Protein AF-A0A7Z9Q309-F1 (afdb_monomer)

Mean predicted aligned error: 5.09 Å

Secondary structure (DSSP, 8-state):
------EEE-TT-SS---GGGB--HHHHHHH-TT-SSEEEGGGGTTEEEE-STT-EEESSSEEEEEETTEEEEEEEEEEEEETTEEEEEEEEE-

pLDDT: mean 85.34, std 10.29, range [35.19, 94.44]

Foldseek 3Di:
DPPDKWKFFPPVVPPQGDPVRTDDPVNLCVLPVVNPQKQAAPSQQRMWIDDPDRDIDGANDWDWDDDPNDTKIKHWGMWGHDPVGIDTDIDIDD

Nearest PDB structures (foldseek):
  6gjh-assembly1_A  TM=4.494E-01  e=1.908E+00  Homo sapiens
  7pe3-assembly1_A  TM=5.550E-01  e=3.394E+00  Caenorhabditis elegans
  2y22-assembly1_A  TM=5.296E-01  e=4.527E+00  Homo sapiens
  2wj7-assembly4_D  TM=5.342E-01  e=5.381E+00  Homo sapiens
  4jus-assembly1_B  TM=5.523E-01  e=6.776E+00  Homo sapiens

Radius of gyration: 13.3 Å; Cα contacts (8 Å, |Δi|>4): 158; chains: 1; bounding box: 31×26×37 Å

Structure (mmCIF, N/CA/C/O backbone):
data_AF-A0A7Z9Q309-F1
#
_entry.id   AF-A0A7Z9Q309-F1
#
loop_
_atom_site.group_PDB
_atom_site.id
_atom_site.type_symbol
_atom_site.label_atom_id
_atom_site.label_alt_id
_atom_site.label_comp_id
_atom_site.label_asym_id
_atom_site.label_entity_id
_atom_site.label_seq_id
_atom_site.pdbx_PDB_ins_code
_atom_site.Cartn_x
_atom_site.Cartn_y
_atom_site.Cartn_z
_atom_site.occupancy
_atom_site.B_iso_or_equiv
_atom_site.auth_seq_id
_atom_site.auth_comp_id
_atom_site.auth_asym_id
_atom_site.auth_atom_id
_atom_site.pdbx_PDB_model_num
ATOM 1 N N . MET A 1 1 ? -12.634 2.673 -18.293 1.00 35.19 1 MET A N 1
ATOM 2 C CA . MET A 1 1 ? -11.955 1.490 -17.728 1.00 35.19 1 MET A CA 1
ATOM 3 C C . MET A 1 1 ? -11.768 1.747 -16.240 1.00 35.19 1 MET A C 1
ATOM 5 O O . MET A 1 1 ? -11.129 2.732 -15.901 1.00 35.19 1 MET A O 1
ATOM 9 N N . LYS A 1 2 ? -12.424 0.983 -15.358 1.00 43.81 2 LYS A N 1
ATOM 10 C CA . LYS A 1 2 ? -12.239 1.119 -13.904 1.00 43.81 2 LYS A CA 1
ATOM 11 C C . LYS A 1 2 ? -11.000 0.294 -13.559 1.00 43.81 2 LYS A C 1
ATOM 13 O O . LYS A 1 2 ? -11.080 -0.927 -13.584 1.00 43.81 2 LYS A O 1
ATOM 18 N N . ILE A 1 3 ? -9.861 0.944 -13.338 1.00 51.94 3 ILE A N 1
ATOM 19 C CA . ILE A 1 3 ? -8.679 0.258 -12.808 1.00 51.94 3 ILE A CA 1
ATOM 20 C C . ILE A 1 3 ? -9.010 -0.046 -11.346 1.00 51.94 3 ILE A C 1
ATOM 22 O O . ILE A 1 3 ? -9.127 0.869 -10.534 1.00 51.94 3 ILE A O 1
ATOM 26 N N . GLN A 1 4 ? -9.284 -1.313 -11.041 1.00 66.25 4 GLN A N 1
ATOM 27 C CA . GLN A 1 4 ? -9.435 -1.777 -9.667 1.00 66.25 4 GLN A CA 1
ATOM 28 C C . GLN A 1 4 ? -8.046 -2.166 -9.181 1.00 66.25 4 GLN A C 1
ATOM 30 O O . GLN A 1 4 ? -7.535 -3.205 -9.571 1.00 66.25 4 GLN A O 1
ATOM 35 N N . MET A 1 5 ? -7.429 -1.301 -8.383 1.00 81.31 5 MET A N 1
ATO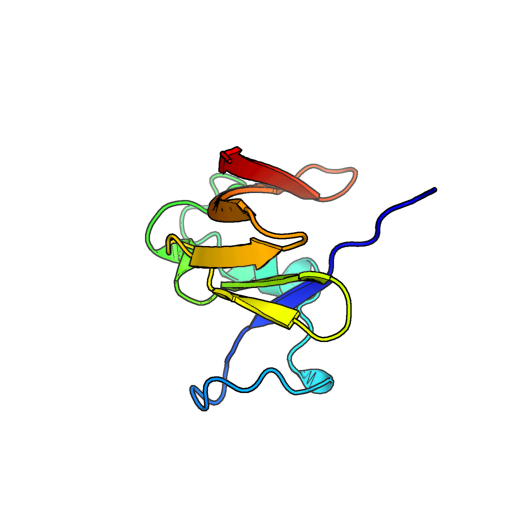M 36 C CA . MET A 1 5 ? -6.197 -1.637 -7.678 1.00 81.31 5 MET A CA 1
ATOM 37 C C . MET A 1 5 ? -6.571 -2.350 -6.384 1.00 81.31 5 MET A C 1
ATOM 39 O O . MET A 1 5 ? -7.410 -1.854 -5.625 1.00 81.31 5 MET A O 1
ATOM 43 N N . ARG A 1 6 ? -5.986 -3.524 -6.155 1.00 88.75 6 ARG A N 1
ATOM 44 C CA . ARG A 1 6 ? -6.171 -4.275 -4.915 1.00 88.75 6 ARG A CA 1
ATOM 45 C C . ARG A 1 6 ? -5.075 -3.938 -3.912 1.00 88.75 6 ARG A C 1
ATOM 47 O O . ARG A 1 6 ? -3.959 -3.575 -4.279 1.00 88.75 6 ARG A O 1
ATOM 54 N N . PHE A 1 7 ? -5.418 -4.103 -2.644 1.00 91.00 7 PHE A N 1
ATOM 55 C CA . PHE A 1 7 ? -4.480 -4.051 -1.535 1.00 91.00 7 PHE A CA 1
ATOM 56 C C . PHE A 1 7 ? -4.373 -5.422 -0.889 1.00 91.00 7 PHE A C 1
ATOM 58 O O . PHE A 1 7 ? -5.301 -6.224 -0.991 1.00 91.00 7 PHE A O 1
ATOM 65 N N . ALA A 1 8 ? -3.264 -5.671 -0.213 1.00 91.81 8 ALA A N 1
ATOM 66 C CA . ALA A 1 8 ? -3.068 -6.861 0.589 1.00 91.81 8 ALA A CA 1
ATOM 67 C C . ALA A 1 8 ? -2.278 -6.550 1.856 1.00 91.81 8 ALA A C 1
ATOM 69 O O . ALA A 1 8 ? -1.543 -5.562 1.899 1.00 91.81 8 ALA A O 1
ATOM 70 N N . LEU A 1 9 ? -2.439 -7.393 2.870 1.00 89.19 9 LEU A N 1
ATOM 71 C CA . LEU A 1 9 ? -1.705 -7.325 4.130 1.00 89.19 9 LEU A CA 1
ATOM 72 C C . LEU A 1 9 ? -0.944 -8.637 4.315 1.00 89.19 9 LEU A C 1
ATOM 74 O O . LEU A 1 9 ? -1.553 -9.700 4.380 1.00 89.19 9 LEU A O 1
ATOM 78 N N . ASP A 1 10 ? 0.384 -8.558 4.391 1.00 78.75 10 ASP A N 1
ATOM 79 C CA . ASP A 1 10 ? 1.276 -9.716 4.572 1.00 78.75 10 ASP A CA 1
ATOM 80 C C . ASP A 1 10 ? 1.261 -10.160 6.045 1.00 78.75 10 ASP A C 1
ATOM 82 O O . ASP A 1 10 ? 2.164 -9.861 6.835 1.00 78.75 10 ASP A O 1
ATOM 86 N N . HIS A 1 11 ? 0.174 -10.821 6.446 1.00 73.81 11 HIS A N 1
ATOM 87 C CA . HIS A 1 11 ? -0.057 -11.236 7.830 1.00 73.81 11 HIS A CA 1
ATOM 88 C C . HIS A 1 11 ? 0.903 -12.349 8.262 1.00 73.81 11 HIS A C 1
ATOM 90 O O . HIS A 1 11 ? 1.263 -12.446 9.440 1.00 73.81 11 HIS A O 1
ATOM 96 N N . ASN A 1 12 ? 1.321 -13.192 7.316 1.00 71.62 12 ASN A N 1
ATOM 97 C CA . ASN A 1 12 ? 2.219 -14.321 7.555 1.00 71.62 12 ASN A CA 1
ATOM 98 C C . ASN A 1 12 ? 3.716 -13.933 7.464 1.00 71.62 12 ASN A C 1
ATOM 100 O O . ASN A 1 12 ? 4.576 -14.740 7.833 1.00 71.62 12 ASN A O 1
ATOM 104 N N . LYS A 1 13 ? 4.026 -12.699 7.031 1.00 69.94 13 LYS A N 1
ATOM 105 C CA . LYS A 1 13 ? 5.377 -12.132 6.853 1.00 69.94 13 LYS A CA 1
ATOM 106 C C . LYS A 1 13 ? 6.263 -12.948 5.911 1.00 69.94 13 LYS A C 1
ATOM 108 O O . LYS A 1 13 ? 7.493 -12.911 6.029 1.00 69.94 13 LYS A O 1
ATOM 113 N N . ASN A 1 14 ? 5.665 -13.714 5.001 1.00 70.88 14 ASN A N 1
ATOM 114 C CA . ASN A 1 14 ? 6.382 -14.596 4.082 1.00 70.88 14 ASN A CA 1
ATOM 115 C C . ASN A 1 14 ? 6.744 -13.898 2.755 1.00 70.88 14 ASN A C 1
ATOM 117 O O . ASN A 1 14 ? 7.381 -14.521 1.899 1.00 70.88 14 ASN A O 1
ATOM 121 N N . GLN A 1 15 ? 6.385 -12.613 2.608 1.00 65.50 15 GLN A N 1
ATOM 122 C CA . GLN A 1 15 ? 6.632 -11.774 1.429 1.00 65.50 15 GLN A CA 1
ATOM 123 C C . GLN A 1 15 ? 5.956 -12.278 0.141 1.00 65.50 15 GLN A C 1
ATOM 125 O O . GLN A 1 15 ? 6.310 -11.845 -0.959 1.00 65.50 15 GLN A O 1
ATOM 130 N N . LYS A 1 16 ? 4.990 -13.193 0.253 1.00 73.12 16 LYS A N 1
ATOM 131 C CA . LYS A 1 16 ? 4.178 -13.719 -0.843 1.00 73.12 16 LYS A CA 1
ATOM 132 C C . LYS A 1 16 ? 2.710 -13.519 -0.503 1.00 73.12 16 LYS A C 1
ATOM 134 O O . LYS A 1 16 ? 2.153 -14.268 0.283 1.00 73.12 16 LYS A O 1
ATOM 139 N N . ILE A 1 17 ? 2.092 -12.555 -1.177 1.00 78.06 17 ILE A N 1
ATOM 140 C CA . ILE A 1 17 ? 0.669 -12.273 -1.012 1.00 78.06 17 ILE A CA 1
ATOM 141 C C . ILE A 1 17 ? -0.159 -13.464 -1.494 1.00 78.06 17 ILE A C 1
ATOM 143 O O . ILE A 1 17 ? -0.231 -13.755 -2.693 1.00 78.06 17 ILE A O 1
ATOM 147 N N . GLU A 1 18 ? -0.795 -14.152 -0.555 1.00 77.62 18 GLU A N 1
ATOM 148 C CA . GLU A 1 18 ? -1.773 -15.191 -0.845 1.00 77.62 18 GLU A CA 1
ATOM 149 C C . GLU A 1 18 ? -3.127 -14.561 -1.212 1.00 77.62 18 GLU A C 1
ATOM 151 O O . GLU A 1 18 ? -3.441 -13.427 -0.852 1.00 77.62 18 GLU A O 1
ATOM 156 N N . LYS A 1 19 ? -3.984 -15.285 -1.948 1.00 69.94 19 LYS A N 1
ATOM 157 C CA . LYS A 1 19 ? -5.295 -14.747 -2.382 1.00 69.94 19 LYS A CA 1
ATOM 158 C C . LYS A 1 19 ? -6.188 -14.318 -1.210 1.00 69.94 19 LYS A C 1
ATOM 160 O O . LYS A 1 19 ? -7.061 -13.473 -1.388 1.00 69.94 19 LYS A O 1
ATOM 165 N N . GLU A 1 20 ? -5.982 -14.922 -0.048 1.00 70.50 20 GLU A N 1
ATOM 166 C CA . GLU A 1 20 ? -6.721 -14.672 1.191 1.00 70.50 20 GLU A CA 1
ATOM 167 C C . GLU A 1 20 ? -6.236 -13.411 1.922 1.00 70.50 20 GLU A C 1
ATOM 169 O O . GLU A 1 20 ? -6.971 -12.863 2.737 1.00 70.50 20 GLU A O 1
ATOM 174 N N . GLU A 1 21 ? -5.047 -12.909 1.580 1.00 80.75 21 GLU A N 1
ATOM 175 C CA . GLU A 1 21 ? -4.438 -11.705 2.157 1.00 80.75 21 GLU A CA 1
ATOM 176 C C . GLU A 1 21 ? -4.888 -10.416 1.458 1.00 80.75 21 GLU A C 1
ATOM 178 O O . GLU A 1 21 ? -4.481 -9.322 1.849 1.00 80.75 21 GLU A O 1
ATOM 183 N N . VAL A 1 22 ? -5.750 -10.518 0.436 1.00 87.62 22 VAL A N 1
ATOM 184 C CA . VAL A 1 22 ? -6.345 -9.354 -0.229 1.00 87.62 22 VAL A CA 1
ATOM 185 C C . VA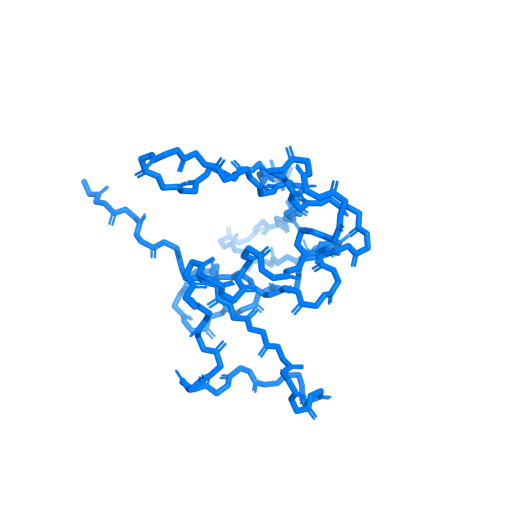L A 1 22 ? -7.222 -8.594 0.767 1.00 87.62 22 VAL A C 1
ATOM 187 O O . VAL A 1 22 ? -8.269 -9.073 1.210 1.00 87.62 22 VAL A O 1
ATOM 190 N N . ALA A 1 23 ? -6.796 -7.376 1.077 1.00 88.06 23 ALA A N 1
ATOM 191 C CA . ALA A 1 23 ? -7.369 -6.537 2.110 1.00 88.06 23 ALA A CA 1
ATOM 192 C C . ALA A 1 23 ? -8.732 -5.980 1.689 1.00 88.06 23 ALA A C 1
ATOM 194 O O . ALA A 1 23 ? -8.918 -5.471 0.577 1.00 88.06 23 ALA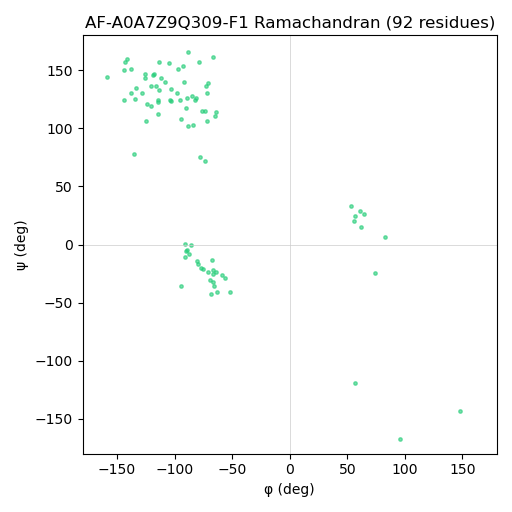 A O 1
ATOM 195 N N . LYS A 1 24 ? -9.690 -6.011 2.614 1.00 89.19 24 LYS A N 1
ATOM 196 C CA . LYS A 1 24 ? -10.949 -5.274 2.497 1.00 89.19 24 LYS A CA 1
ATOM 197 C C . LYS A 1 24 ? -10.774 -3.876 3.080 1.00 89.19 24 LYS A C 1
ATOM 199 O O . LYS A 1 24 ? -9.851 -3.595 3.837 1.00 89.19 24 LYS A O 1
ATOM 204 N N . PHE A 1 25 ? -11.731 -2.997 2.784 1.00 87.88 25 PHE A N 1
ATOM 205 C CA . PHE A 1 25 ? -11.739 -1.628 3.312 1.00 87.88 25 PHE A CA 1
ATOM 206 C C . PHE A 1 25 ? -11.584 -1.574 4.841 1.00 87.88 25 PHE A C 1
ATOM 208 O O . PHE A 1 25 ? -10.859 -0.728 5.345 1.00 87.88 25 PHE A O 1
ATOM 215 N N . GLN A 1 26 ? -12.242 -2.481 5.572 1.00 88.38 26 GLN A N 1
ATOM 216 C CA . GLN A 1 26 ? -12.172 -2.529 7.037 1.00 88.38 26 GLN A CA 1
ATOM 217 C C . GLN A 1 26 ? -10.777 -2.895 7.552 1.00 88.38 26 GLN A C 1
ATOM 219 O O . GLN A 1 26 ? -10.356 -2.332 8.557 1.00 88.38 26 GLN A O 1
ATOM 224 N N . ASP A 1 27 ? -10.058 -3.770 6.848 1.00 90.25 27 ASP A N 1
ATOM 225 C CA . ASP A 1 27 ? -8.700 -4.178 7.217 1.00 90.25 27 ASP A CA 1
ATOM 226 C C . ASP A 1 27 ? -7.733 -3.000 7.048 1.00 90.25 27 ASP A C 1
ATOM 228 O O . ASP A 1 27 ? -6.954 -2.689 7.943 1.00 90.25 27 ASP A O 1
ATOM 232 N N . LEU A 1 28 ? -7.867 -2.256 5.946 1.00 90.19 28 LEU A N 1
ATOM 233 C CA . LEU A 1 28 ? -7.097 -1.030 5.713 1.00 90.19 28 LEU A CA 1
ATOM 234 C C . LEU A 1 28 ? -7.420 0.050 6.751 1.00 90.19 28 LEU A C 1
ATOM 236 O O . LEU A 1 28 ? -6.523 0.708 7.266 1.00 90.19 28 LEU A O 1
ATOM 240 N N . LYS A 1 29 ? -8.700 0.201 7.105 1.00 89.56 29 LYS A N 1
ATOM 241 C CA . LYS A 1 29 ? -9.148 1.123 8.155 1.00 89.56 29 LYS A CA 1
ATOM 242 C C . LYS A 1 29 ? -8.623 0.750 9.543 1.00 89.56 29 LY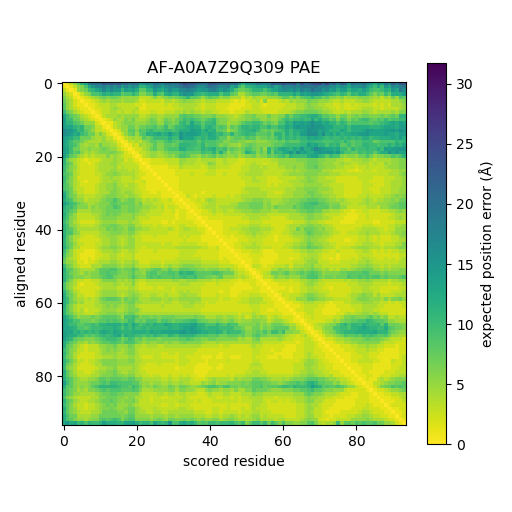S A C 1
ATOM 244 O O . LYS A 1 29 ? -8.570 1.622 10.402 1.00 89.56 29 LYS A O 1
ATOM 249 N N . ALA A 1 30 ? -8.274 -0.513 9.784 1.00 90.50 30 ALA A N 1
ATOM 250 C CA . ALA A 1 30 ? -7.694 -0.948 11.051 1.00 90.50 30 ALA A CA 1
ATOM 251 C C . ALA A 1 30 ? -6.220 -0.531 11.202 1.00 90.50 30 ALA A C 1
ATOM 253 O O . ALA A 1 30 ? -5.742 -0.445 12.331 1.00 90.50 30 ALA A O 1
ATOM 254 N N . LEU A 1 31 ? -5.528 -0.239 10.092 1.00 89.69 31 LEU A N 1
ATOM 255 C CA . LEU A 1 31 ? -4.160 0.292 10.097 1.00 89.69 31 LEU A CA 1
ATOM 256 C C . LEU A 1 31 ? -4.089 1.790 10.449 1.00 89.69 31 LEU A C 1
ATOM 258 O O . LEU A 1 31 ? -3.035 2.250 10.869 1.00 89.69 31 LEU A O 1
ATOM 262 N N . ASP A 1 32 ? -5.198 2.528 10.299 1.00 90.88 32 ASP A N 1
ATOM 263 C CA . ASP A 1 32 ? -5.361 3.961 10.622 1.00 90.88 32 ASP A CA 1
ATOM 264 C C . ASP A 1 32 ? -5.423 4.154 12.147 1.00 90.88 32 ASP A C 1
ATOM 266 O O . ASP A 1 32 ? -6.491 4.367 12.739 1.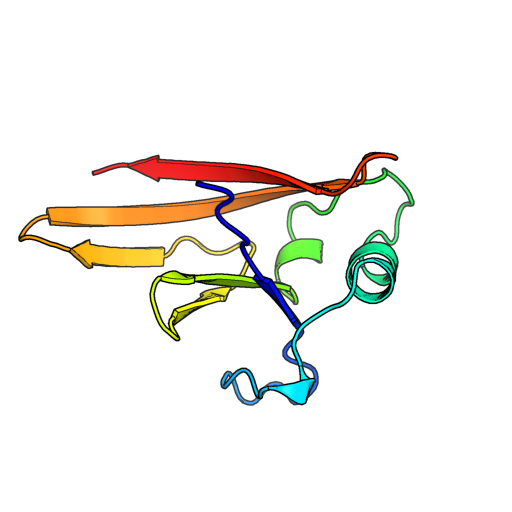00 90.88 32 ASP A O 1
ATOM 270 N N . ALA A 1 33 ? -4.276 3.982 12.807 1.00 86.12 33 ALA A N 1
ATOM 271 C CA . ALA A 1 33 ? -4.185 3.889 14.261 1.00 86.12 33 ALA A CA 1
ATOM 272 C C . ALA A 1 33 ? -4.546 5.216 14.948 1.00 86.12 33 ALA A C 1
ATOM 274 O O . ALA A 1 33 ? -5.118 5.220 16.044 1.00 86.12 33 ALA A O 1
ATOM 275 N N . ASP A 1 34 ? -4.238 6.338 14.297 1.00 89.75 34 ASP A N 1
ATOM 276 C CA . ASP A 1 34 ? -4.513 7.687 14.789 1.00 89.75 34 ASP A CA 1
ATOM 277 C C . ASP A 1 34 ? -5.893 8.232 14.373 1.00 89.75 34 ASP A C 1
ATOM 279 O O . ASP A 1 34 ? -6.315 9.285 14.861 1.00 89.75 34 ASP A O 1
ATOM 283 N N . ARG A 1 35 ? -6.640 7.477 13.554 1.00 88.38 35 ARG A N 1
ATOM 284 C CA . ARG A 1 35 ? -7.963 7.837 13.019 1.00 88.38 35 ARG A CA 1
ATOM 285 C C . ARG A 1 35 ? -7.937 9.107 12.165 1.00 88.38 35 ARG A C 1
ATOM 287 O O . ARG A 1 35 ? -8.950 9.814 12.086 1.00 88.38 35 ARG A O 1
ATOM 294 N N . SER A 1 36 ? -6.812 9.395 11.517 1.00 92.88 36 SER A N 1
ATOM 295 C CA . SER A 1 36 ? -6.646 10.511 10.584 1.00 92.88 36 SER A CA 1
ATOM 296 C C . SER A 1 36 ? -7.466 10.349 9.300 1.00 92.88 36 SER A C 1
ATOM 298 O O . SER A 1 36 ? -7.676 11.327 8.581 1.00 92.88 36 SER A O 1
ATOM 300 N N . ASN A 1 37 ? -8.005 9.151 9.040 1.00 93.06 37 ASN A N 1
ATOM 301 C CA . ASN A 1 37 ? -8.557 8.748 7.745 1.00 93.06 37 ASN A CA 1
ATOM 302 C C . ASN A 1 37 ? -7.494 8.691 6.643 1.00 93.06 37 ASN A C 1
ATOM 304 O O . ASN A 1 37 ? -7.834 8.796 5.462 1.00 93.06 37 ASN A O 1
ATOM 308 N N . SER A 1 38 ? -6.236 8.470 7.009 1.00 94.19 38 SER A N 1
ATOM 309 C CA . SER A 1 38 ? -5.160 8.239 6.056 1.00 94.19 38 SER A CA 1
ATOM 310 C C . SER A 1 38 ? -4.155 7.225 6.583 1.00 94.19 38 SER A C 1
ATOM 312 O O . SER A 1 38 ? -3.968 7.135 7.785 1.00 94.19 38 SER A O 1
ATOM 314 N N . LEU A 1 39 ? -3.513 6.481 5.682 1.00 94.00 39 LEU A N 1
ATOM 315 C CA . LEU A 1 39 ? -2.308 5.711 5.982 1.00 94.00 39 LEU A CA 1
ATOM 316 C C . LEU A 1 39 ? -1.099 6.436 5.402 1.00 94.00 39 LEU A C 1
ATOM 318 O O . LEU A 1 39 ? -1.056 6.691 4.190 1.00 94.00 39 LEU A O 1
ATOM 322 N N . GLU A 1 40 ? -0.112 6.724 6.247 1.00 93.19 40 GLU A N 1
ATOM 323 C CA . GLU A 1 40 ? 1.151 7.352 5.852 1.00 93.19 40 GLU A CA 1
ATOM 324 C C . GLU A 1 40 ? 2.357 6.768 6.600 1.00 93.19 40 GLU A C 1
ATOM 326 O O . GLU A 1 40 ? 2.259 6.171 7.673 1.00 93.19 40 GLU A O 1
ATOM 331 N N . GLY A 1 41 ? 3.552 6.959 6.032 1.00 90.44 41 GLY A N 1
ATOM 332 C CA . GLY A 1 41 ? 4.799 6.576 6.690 1.00 90.44 41 GLY A CA 1
ATOM 333 C C . GLY A 1 41 ? 4.825 5.092 7.067 1.00 90.44 41 GLY A C 1
ATOM 334 O O . GLY A 1 41 ? 4.754 4.238 6.190 1.00 90.44 41 GLY A O 1
ATOM 335 N N . ARG A 1 42 ? 4.945 4.799 8.369 1.00 88.62 42 ARG A N 1
ATOM 336 C CA . ARG A 1 42 ? 5.076 3.425 8.890 1.00 88.62 42 ARG A CA 1
ATOM 337 C C . ARG A 1 42 ? 3.798 2.598 8.778 1.00 88.62 42 ARG A C 1
ATOM 339 O O . ARG A 1 42 ? 3.886 1.380 8.740 1.00 88.62 42 ARG A O 1
ATOM 346 N N . GLU A 1 43 ? 2.627 3.226 8.701 1.00 89.62 43 GLU A N 1
ATOM 347 C CA . GLU A 1 43 ? 1.358 2.500 8.524 1.00 89.62 43 GLU A CA 1
ATOM 348 C C . GLU A 1 43 ? 1.288 1.819 7.150 1.00 89.62 43 GLU A C 1
ATOM 350 O O . GLU A 1 43 ? 0.580 0.834 6.964 1.00 89.62 43 GLU A O 1
ATOM 355 N N . LEU A 1 44 ? 2.072 2.314 6.187 1.00 91.75 44 LEU A N 1
ATOM 356 C CA . LEU A 1 44 ? 2.195 1.717 4.863 1.00 91.75 44 LEU A CA 1
ATOM 357 C C . LEU A 1 44 ? 3.158 0.524 4.828 1.00 91.75 44 LEU A C 1
ATOM 359 O O . LEU A 1 44 ? 3.140 -0.205 3.841 1.00 91.75 44 LEU A O 1
ATOM 363 N N . ASP A 1 45 ? 3.986 0.309 5.857 1.00 87.56 45 ASP A N 1
ATOM 364 C CA . ASP A 1 45 ? 5.005 -0.754 5.850 1.00 87.56 45 ASP A CA 1
ATOM 365 C C . ASP A 1 45 ? 4.381 -2.162 5.853 1.00 87.56 45 ASP A C 1
ATOM 367 O O . ASP A 1 45 ? 5.002 -3.112 5.374 1.00 87.56 45 ASP A O 1
ATOM 371 N N . GLU A 1 46 ? 3.157 -2.295 6.374 1.00 84.00 46 GLU A N 1
ATOM 372 C CA . GLU A 1 46 ? 2.390 -3.550 6.397 1.00 84.00 46 GLU A CA 1
ATOM 373 C C . GLU A 1 46 ? 1.493 -3.728 5.161 1.00 84.00 46 GLU A C 1
ATOM 375 O O . GLU A 1 46 ? 0.947 -4.808 4.925 1.00 84.00 46 GLU A O 1
ATOM 380 N N . LEU A 1 47 ? 1.349 -2.675 4.355 1.00 90.44 47 LEU A N 1
ATOM 381 C CA . LEU A 1 47 ? 0.457 -2.638 3.208 1.00 90.44 47 LEU A CA 1
ATOM 382 C C . LEU A 1 47 ? 1.183 -3.076 1.940 1.00 90.44 47 LEU A C 1
ATOM 384 O O . LEU A 1 47 ? 2.302 -2.653 1.676 1.00 90.44 47 LEU A O 1
ATOM 388 N N . TYR A 1 48 ? 0.520 -3.849 1.092 1.00 92.06 48 TYR A N 1
ATOM 389 C CA . TYR A 1 48 ? 0.941 -4.107 -0.281 1.00 92.06 48 TYR A CA 1
ATOM 390 C C . TYR A 1 48 ? -0.129 -3.609 -1.246 1.00 92.06 48 TYR A C 1
ATOM 392 O O . TYR A 1 48 ? -1.322 -3.676 -0.950 1.00 92.06 48 TYR A O 1
ATOM 400 N N . PHE A 1 49 ? 0.289 -3.119 -2.409 1.00 91.19 49 PHE A N 1
ATOM 401 C CA . PHE A 1 49 ? -0.603 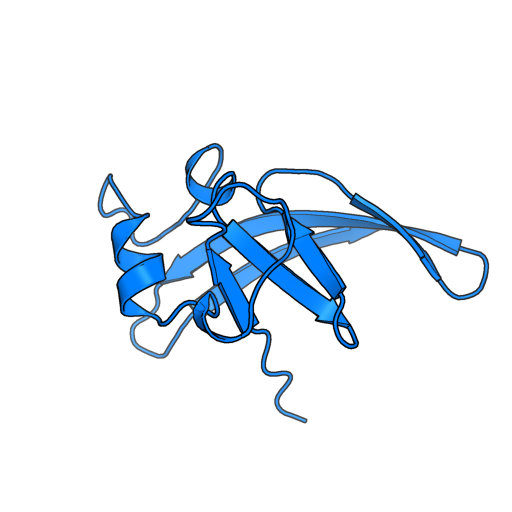-2.667 -3.474 1.00 91.19 49 PHE A CA 1
ATOM 402 C C . PHE A 1 49 ? -0.274 -3.364 -4.793 1.00 91.19 49 PHE A C 1
ATOM 404 O O . PHE A 1 49 ? 0.886 -3.652 -5.102 1.00 91.19 49 PHE A O 1
ATOM 411 N N . GLU A 1 50 ? -1.319 -3.659 -5.556 1.00 89.56 50 GLU A N 1
ATOM 412 C CA . GLU A 1 50 ? -1.218 -4.296 -6.863 1.00 89.56 50 GLU A CA 1
ATOM 413 C C . GLU A 1 50 ? -0.653 -3.322 -7.908 1.00 89.56 50 GLU A C 1
ATOM 415 O O . GLU A 1 50 ? -1.129 -2.195 -8.061 1.00 89.56 50 GLU A O 1
ATOM 420 N N . TYR A 1 51 ? 0.352 -3.771 -8.659 1.00 86.00 51 TYR A N 1
ATOM 421 C CA . TYR A 1 51 ? 1.015 -2.998 -9.705 1.00 86.00 51 TYR A CA 1
ATOM 422 C C . TYR A 1 51 ? 1.222 -3.852 -10.964 1.00 86.00 51 TYR A C 1
ATOM 424 O O . TYR A 1 51 ? 2.318 -4.332 -11.241 1.00 86.00 51 TYR A O 1
ATOM 432 N N . GLY A 1 52 ? 0.153 -4.040 -11.737 1.00 81.06 52 GLY A N 1
ATOM 433 C CA . GLY A 1 52 ? 0.147 -4.908 -12.918 1.00 81.06 52 GLY A CA 1
ATOM 434 C C . GLY A 1 52 ? -0.370 -6.313 -12.609 1.00 81.06 52 GLY A C 1
ATOM 435 O O . GLY A 1 52 ? -0.968 -6.545 -11.562 1.00 81.06 52 GLY A O 1
ATOM 436 N N . GLU A 1 53 ? -0.174 -7.242 -13.542 1.00 80.31 53 GLU A N 1
ATOM 437 C CA . GLU A 1 53 ? -0.664 -8.617 -13.411 1.00 80.31 53 GLU A CA 1
ATOM 438 C C . GLU A 1 53 ? 0.178 -9.395 -12.387 1.00 80.31 53 GLU A C 1
ATOM 440 O O . GLU A 1 53 ? 1.378 -9.580 -12.576 1.00 80.31 53 GLU A O 1
ATOM 445 N N . ASP A 1 54 ? -0.451 -9.797 -11.276 1.00 75.88 54 ASP A N 1
ATOM 446 C CA . ASP A 1 54 ? 0.132 -10.591 -10.179 1.00 75.88 54 ASP A CA 1
ATOM 447 C C . ASP A 1 54 ? 1.405 -10.012 -9.531 1.00 75.88 54 ASP A C 1
ATOM 449 O O . ASP A 1 54 ? 2.160 -10.706 -8.844 1.00 75.88 54 ASP A O 1
ATOM 453 N N . VAL A 1 55 ? 1.632 -8.710 -9.694 1.00 85.00 55 VAL A N 1
ATOM 454 C CA . VAL A 1 55 ? 2.746 -7.999 -9.070 1.00 85.00 55 VAL A CA 1
ATOM 455 C C . VAL A 1 55 ? 2.239 -7.199 -7.879 1.00 85.00 55 VAL A C 1
ATOM 457 O O . VAL A 1 55 ? 1.386 -6.324 -8.009 1.00 85.00 55 VAL A O 1
ATOM 460 N N . TRP A 1 56 ? 2.834 -7.465 -6.721 1.00 88.69 56 TRP A N 1
ATOM 461 C 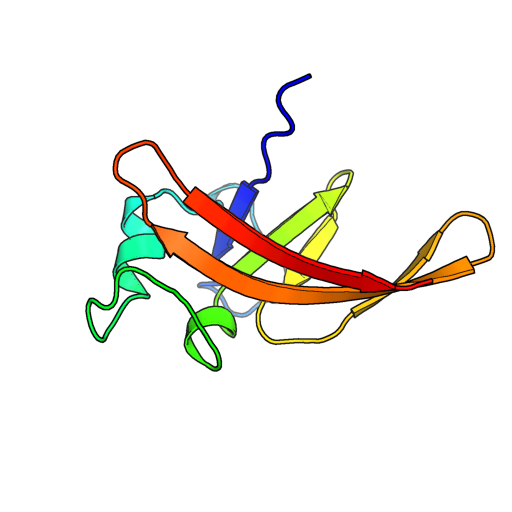CA . TRP A 1 56 ? 2.567 -6.756 -5.475 1.00 88.69 56 TRP A CA 1
ATOM 462 C C . TRP A 1 56 ? 3.797 -5.968 -5.047 1.00 88.69 56 TRP A C 1
ATOM 464 O O . TRP A 1 56 ? 4.916 -6.488 -5.045 1.00 88.69 56 TRP A O 1
ATOM 474 N N . LEU A 1 57 ? 3.590 -4.707 -4.686 1.00 90.62 57 LEU A N 1
ATOM 475 C CA . LEU A 1 57 ? 4.626 -3.817 -4.179 1.00 90.62 57 LEU A CA 1
ATOM 476 C C . LEU A 1 57 ? 4.295 -3.442 -2.739 1.00 90.62 57 LEU A C 1
ATOM 478 O O . LEU A 1 57 ? 3.148 -3.137 -2.428 1.00 90.62 57 LEU A O 1
ATOM 482 N N . SER A 1 58 ? 5.294 -3.451 -1.859 1.00 90.88 58 SER A N 1
ATOM 483 C CA . SER A 1 58 ? 5.109 -2.979 -0.484 1.00 90.88 58 SER A CA 1
ATOM 484 C C . SER A 1 58 ? 4.933 -1.462 -0.438 1.00 90.88 58 SER A C 1
ATOM 486 O O . SER A 1 58 ? 5.623 -0.714 -1.136 1.00 90.88 58 SER A O 1
ATOM 488 N N . GLY A 1 59 ? 4.015 -1.006 0.402 1.00 90.62 59 GLY A N 1
ATOM 489 C CA . GLY A 1 59 ? 3.818 0.386 0.762 1.00 90.62 59 GLY A CA 1
ATOM 490 C C . GLY A 1 59 ? 5.005 0.926 1.557 1.00 90.62 59 GLY A C 1
ATOM 491 O O . GLY A 1 59 ? 5.867 0.181 2.026 1.00 90.62 59 GLY A O 1
ATOM 492 N N . GLY A 1 60 ? 5.121 2.254 1.611 1.00 86.56 60 GLY A N 1
ATOM 493 C CA . GLY A 1 60 ? 6.192 2.947 2.338 1.00 86.56 60 GLY A CA 1
ATOM 494 C C . GLY A 1 60 ? 7.570 2.890 1.663 1.00 86.56 60 GLY A C 1
ATOM 495 O O . GLY A 1 60 ? 8.380 3.807 1.844 1.00 86.56 60 GLY A O 1
ATOM 496 N N . LYS A 1 61 ? 7.824 1.880 0.818 1.00 91.25 61 LYS A N 1
ATOM 497 C CA . LYS A 1 61 ? 9.090 1.655 0.106 1.00 91.25 61 LYS A CA 1
ATOM 498 C C . LYS A 1 61 ? 9.078 2.193 -1.323 1.00 91.25 61 LYS A C 1
ATOM 500 O O . LYS A 1 61 ? 8.051 2.242 -1.995 1.00 91.25 61 LYS A O 1
ATOM 505 N N . THR A 1 62 ? 10.267 2.564 -1.788 1.00 93.62 62 THR A N 1
ATOM 506 C CA . THR A 1 62 ? 10.522 2.897 -3.191 1.00 93.62 62 THR A CA 1
ATOM 507 C C . THR A 1 62 ? 10.912 1.634 -3.949 1.00 93.62 62 THR A C 1
ATOM 509 O O . THR A 1 62 ? 11.869 0.958 -3.572 1.00 93.62 62 THR A O 1
ATOM 512 N N . HIS A 1 63 ? 10.207 1.353 -5.039 1.00 92.88 63 HIS A N 1
ATOM 513 C CA . HIS A 1 63 ? 10.470 0.233 -5.938 1.00 92.88 63 HIS A CA 1
ATOM 514 C C . HIS A 1 63 ? 11.045 0.738 -7.254 1.00 92.88 63 HIS A C 1
ATOM 516 O O . HIS A 1 63 ? 10.589 1.754 -7.774 1.00 92.88 63 HIS A O 1
ATOM 522 N N . TYR A 1 64 ? 12.021 0.013 -7.794 1.00 92.12 64 TYR A N 1
ATOM 523 C CA . TYR A 1 64 ? 12.574 0.251 -9.125 1.00 92.12 64 TYR A CA 1
ATOM 524 C C . TYR A 1 64 ? 12.236 -0.947 -10.002 1.00 92.12 64 TYR A C 1
ATOM 526 O O . TYR A 1 64 ? 12.534 -2.083 -9.625 1.00 92.12 64 TYR A O 1
ATOM 534 N N . ARG A 1 65 ? 11.586 -0.711 -11.140 1.00 87.31 65 ARG A N 1
ATOM 535 C CA . ARG A 1 65 ? 11.172 -1.764 -12.075 1.00 87.31 65 ARG A CA 1
ATOM 536 C C . ARG A 1 65 ? 11.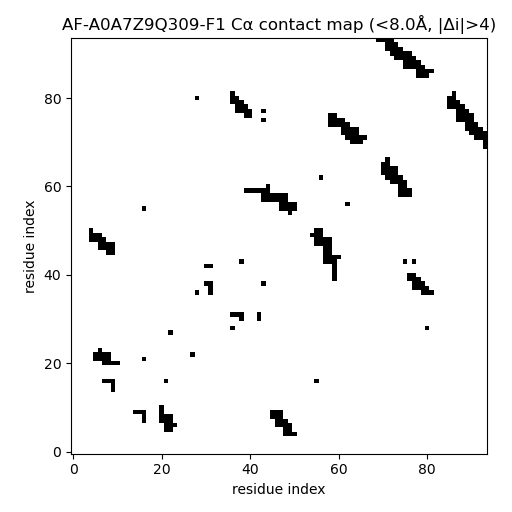526 -1.372 -13.496 1.00 87.31 65 ARG A C 1
ATOM 538 O O . ARG A 1 65 ? 11.243 -0.257 -13.910 1.00 87.31 65 ARG A O 1
ATOM 545 N N . GLU A 1 66 ? 12.095 -2.303 -14.247 1.00 86.88 66 GLU A N 1
ATOM 546 C CA . GLU A 1 66 ? 12.277 -2.122 -15.683 1.00 86.88 66 GLU A CA 1
ATOM 547 C C . GLU A 1 66 ? 10.975 -2.461 -16.417 1.00 86.88 66 GLU A C 1
ATOM 549 O O . GLU A 1 66 ? 10.417 -3.543 -16.234 1.00 86.88 66 GLU A O 1
ATOM 554 N N . SER A 1 67 ? 10.491 -1.532 -17.240 1.00 78.88 67 SER A N 1
ATOM 555 C CA . SER A 1 67 ? 9.386 -1.742 -18.180 1.00 78.88 67 SER A CA 1
ATOM 556 C C . SER A 1 67 ? 9.741 -1.061 -19.492 1.00 78.88 67 SER A C 1
ATOM 558 O O . SER A 1 67 ? 10.154 0.097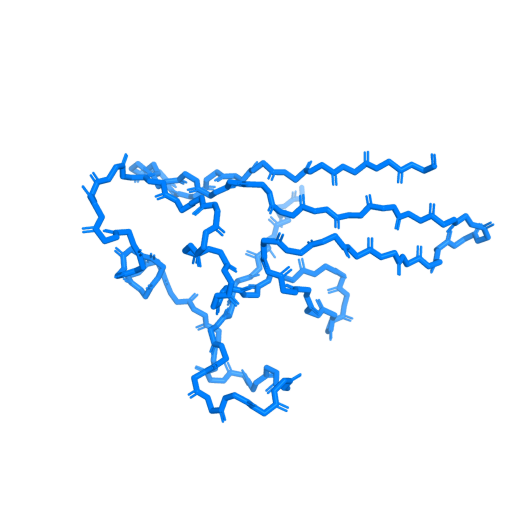 -19.497 1.00 78.88 67 SER A O 1
ATOM 560 N N . ASP A 1 68 ? 9.603 -1.783 -20.603 1.00 80.50 68 ASP A N 1
ATOM 561 C CA . ASP A 1 68 ? 9.816 -1.261 -21.961 1.00 80.50 68 ASP A CA 1
ATOM 562 C C . ASP A 1 68 ? 11.178 -0.567 -22.182 1.00 80.50 68 ASP A C 1
ATOM 564 O O . ASP A 1 68 ? 11.292 0.379 -22.957 1.00 80.50 68 ASP A O 1
ATOM 568 N N . GLY A 1 69 ? 12.229 -1.038 -21.499 1.00 83.88 69 GLY A N 1
ATOM 569 C CA . GLY A 1 69 ? 13.589 -0.492 -21.609 1.00 83.88 69 GLY A CA 1
ATOM 570 C C . GLY A 1 69 ? 13.866 0.748 -20.750 1.00 83.88 69 GLY A C 1
ATOM 571 O O . GLY A 1 69 ? 14.954 1.313 -20.851 1.00 83.88 69 GLY A O 1
ATOM 572 N N . PHE A 1 70 ? 12.927 1.151 -19.890 1.00 85.69 70 PHE A N 1
ATOM 573 C CA . PHE A 1 70 ? 13.094 2.251 -18.939 1.00 85.69 70 PHE A CA 1
ATOM 574 C C . PHE A 1 70 ? 12.972 1.761 -17.495 1.00 85.69 70 PHE A C 1
ATOM 576 O O . PHE A 1 70 ? 12.194 0.852 -17.201 1.00 85.69 70 PHE A O 1
ATOM 583 N N . SER A 1 71 ? 13.721 2.386 -16.583 1.00 88.31 71 SER A N 1
ATOM 584 C CA . SER A 1 71 ? 13.609 2.124 -15.146 1.00 88.31 71 SER A CA 1
ATOM 585 C C . SER A 1 71 ? 12.575 3.060 -14.537 1.00 88.31 71 SER A C 1
ATOM 587 O O . SER A 1 71 ? 12.738 4.272 -14.555 1.00 88.31 71 SER A O 1
ATOM 589 N N . GLN A 1 72 ? 11.502 2.498 -13.999 1.00 90.56 72 GLN A N 1
ATOM 590 C CA . GLN A 1 72 ? 10.451 3.241 -13.326 1.00 90.56 72 GLN A CA 1
ATOM 591 C C . GLN A 1 72 ? 10.664 3.190 -11.818 1.00 90.56 72 GLN A C 1
ATOM 593 O O . GLN A 1 72 ? 10.825 2.113 -11.238 1.00 90.56 72 GLN A O 1
ATOM 598 N N . ARG A 1 73 ? 10.621 4.355 -11.173 1.00 93.38 73 ARG A N 1
ATOM 599 C CA . ARG A 1 73 ? 10.587 4.494 -9.716 1.00 93.38 73 ARG A CA 1
ATOM 600 C C . ARG A 1 73 ? 9.139 4.639 -9.265 1.00 93.38 73 ARG A C 1
ATOM 602 O O . ARG A 1 73 ? 8.460 5.554 -9.717 1.00 93.38 73 ARG A O 1
ATOM 609 N N . ILE A 1 74 ? 8.688 3.774 -8.360 1.00 93.12 74 ILE A N 1
ATOM 610 C CA . ILE A 1 74 ? 7.302 3.720 -7.878 1.00 93.12 74 ILE A CA 1
ATOM 611 C C . ILE A 1 74 ? 7.293 3.750 -6.350 1.00 93.12 74 ILE A C 1
ATOM 613 O O . ILE A 1 74 ? 7.985 2.955 -5.709 1.00 93.12 74 ILE A O 1
ATOM 617 N N . ARG A 1 75 ? 6.488 4.630 -5.750 1.00 94.44 75 ARG A N 1
ATOM 618 C CA . ARG A 1 75 ? 6.294 4.692 -4.295 1.00 94.44 75 ARG A CA 1
ATOM 619 C C . ARG A 1 75 ? 4.853 5.043 -3.944 1.00 94.44 75 ARG A C 1
ATOM 621 O O . ARG A 1 75 ? 4.361 6.094 -4.341 1.00 94.44 75 ARG A O 1
ATOM 628 N N . LEU A 1 76 ? 4.202 4.204 -3.141 1.00 94.12 76 LEU A N 1
ATOM 629 C CA . LEU A 1 76 ? 2.944 4.571 -2.491 1.00 94.12 76 LEU A CA 1
ATOM 630 C C . LEU A 1 76 ? 3.256 5.505 -1.315 1.00 94.12 76 LEU A C 1
ATOM 632 O O . LEU A 1 76 ? 3.928 5.098 -0.367 1.00 94.12 76 LEU A O 1
ATOM 636 N N . GLU A 1 77 ? 2.806 6.755 -1.401 1.00 94.38 77 GLU A N 1
ATOM 637 C CA . GLU A 1 77 ? 3.071 7.781 -0.385 1.00 94.38 77 GLU A CA 1
ATOM 638 C C . GLU A 1 77 ? 1.961 7.890 0.654 1.00 94.38 77 GLU A C 1
ATOM 640 O O . GLU A 1 77 ? 2.241 8.188 1.813 1.00 94.38 77 GLU A O 1
ATOM 645 N N . ARG A 1 78 ? 0.709 7.702 0.222 1.00 94.44 78 ARG A N 1
ATOM 646 C CA . ARG A 1 78 ? -0.476 7.947 1.045 1.00 94.44 78 ARG A CA 1
ATOM 647 C C . ARG A 1 78 ? -1.681 7.178 0.521 1.00 94.44 78 ARG A C 1
ATOM 649 O O . ARG A 1 78 ? -1.875 7.076 -0.696 1.00 94.44 78 ARG A O 1
ATOM 656 N N . VAL A 1 79 ? -2.513 6.710 1.444 1.00 93.94 79 VAL A N 1
ATOM 657 C CA . VAL A 1 79 ? -3.846 6.158 1.175 1.00 93.94 79 VAL A CA 1
ATOM 658 C C . VAL A 1 79 ? -4.865 6.931 2.006 1.00 93.94 79 VAL A C 1
ATOM 660 O O . VAL A 1 79 ? -4.752 6.949 3.219 1.00 93.94 79 VAL A O 1
ATOM 663 N N . ASP A 1 80 ? -5.846 7.562 1.372 1.00 94.12 80 ASP A N 1
ATOM 664 C CA . ASP A 1 80 ? -6.925 8.316 2.015 1.00 94.12 80 ASP A CA 1
ATOM 665 C C . ASP A 1 80 ? -8.230 7.517 2.014 1.00 94.12 80 ASP A C 1
ATOM 667 O O . ASP A 1 80 ? -8.647 6.984 0.979 1.00 94.12 80 ASP A O 1
ATOM 671 N N . PHE A 1 81 ? -8.911 7.486 3.157 1.00 91.88 81 PHE A N 1
ATOM 672 C CA . PHE A 1 81 ? -10.226 6.869 3.310 1.00 91.88 81 PHE A CA 1
ATOM 673 C C . PHE A 1 81 ? -11.326 7.917 3.134 1.00 91.88 81 PHE A C 1
ATOM 675 O O . PHE A 1 81 ? -11.563 8.752 4.006 1.00 91.88 81 PHE A O 1
ATOM 682 N N . GLU A 1 82 ? -12.042 7.846 2.016 1.00 88.31 82 GLU A N 1
ATOM 683 C CA . GLU A 1 82 ? -13.180 8.709 1.717 1.00 88.31 82 GLU A CA 1
ATOM 684 C C . GLU A 1 82 ? -14.504 7.938 1.887 1.00 88.31 82 GLU A C 1
ATOM 686 O O . GLU A 1 82 ? -14.549 6.717 1.731 1.00 88.31 82 GLU A O 1
ATOM 691 N N . PRO A 1 83 ? -15.640 8.617 2.131 1.00 82.88 83 PRO A N 1
ATOM 692 C CA . PRO A 1 83 ? -16.942 7.945 2.213 1.00 82.88 83 PRO A CA 1
ATOM 693 C C . PRO A 1 83 ? -17.302 7.140 0.954 1.00 82.88 83 PRO A C 1
ATOM 695 O O . PRO A 1 83 ? -18.030 6.153 1.029 1.00 82.88 83 PRO A O 1
ATOM 698 N N . ALA A 1 84 ? -16.799 7.569 -0.207 1.00 83.50 84 ALA A N 1
ATOM 699 C CA . ALA A 1 84 ? -17.046 6.937 -1.499 1.00 83.50 84 ALA A CA 1
ATOM 700 C C . ALA A 1 84 ? -16.021 5.844 -1.862 1.00 83.50 84 ALA A C 1
ATOM 702 O O . ALA A 1 84 ? -16.189 5.183 -2.890 1.00 83.50 84 ALA A O 1
ATOM 703 N N . GLY A 1 85 ? -14.969 5.646 -1.057 1.00 84.56 85 GLY A N 1
ATOM 704 C CA . GLY A 1 85 ? -13.933 4.653 -1.324 1.00 84.56 85 GLY A CA 1
ATOM 705 C C . GLY A 1 85 ? -12.552 5.061 -0.823 1.00 84.56 85 GLY A C 1
ATOM 706 O O . GLY A 1 85 ? -12.398 5.651 0.238 1.00 84.56 85 GLY A O 1
ATOM 707 N N . ILE A 1 86 ? -11.527 4.699 -1.588 1.00 88.12 86 ILE A N 1
ATOM 708 C CA . ILE A 1 86 ? -10.132 4.959 -1.242 1.00 88.12 86 ILE A CA 1
ATOM 709 C C . ILE A 1 86 ? -9.502 5.802 -2.341 1.00 88.12 86 ILE A C 1
ATOM 711 O O . ILE A 1 86 ? -9.677 5.515 -3.529 1.00 88.12 86 ILE A O 1
ATOM 715 N N . LYS A 1 87 ? -8.737 6.811 -1.936 1.00 90.31 87 LYS A N 1
ATOM 716 C CA . LYS A 1 87 ? -7.884 7.598 -2.820 1.00 90.31 87 LYS A CA 1
ATOM 717 C C . LYS A 1 87 ? -6.424 7.317 -2.489 1.00 90.31 87 LYS A C 1
ATOM 719 O O . LYS A 1 87 ? -6.069 7.099 -1.341 1.00 90.31 87 LYS A O 1
ATOM 724 N N . MET A 1 88 ? -5.572 7.284 -3.505 1.00 90.75 88 MET A N 1
ATOM 725 C CA . MET A 1 88 ? -4.159 6.946 -3.346 1.00 90.75 88 MET A CA 1
ATOM 726 C C . MET A 1 88 ? -3.288 8.040 -3.936 1.00 90.75 88 MET A C 1
ATOM 728 O O . MET A 1 88 ? -3.635 8.631 -4.964 1.00 90.75 88 MET A O 1
ATOM 732 N N . LYS A 1 89 ? -2.127 8.250 -3.322 1.00 92.25 89 LYS A N 1
ATOM 733 C CA . LYS A 1 89 ? -1.045 9.049 -3.885 1.00 92.25 89 LYS A CA 1
ATOM 734 C C . LYS A 1 89 ? 0.150 8.144 -4.156 1.00 92.25 89 LYS A C 1
ATOM 736 O O . LYS A 1 89 ? 0.771 7.635 -3.224 1.00 92.25 89 LYS A O 1
ATOM 741 N N . ILE A 1 90 ? 0.454 7.950 -5.435 1.00 89.94 90 ILE A N 1
ATOM 742 C CA . ILE A 1 90 ? 1.604 7.173 -5.894 1.00 89.94 90 ILE A CA 1
ATOM 743 C C . ILE A 1 90 ? 2.551 8.138 -6.605 1.00 89.94 90 ILE A C 1
ATOM 745 O O . ILE A 1 90 ? 2.143 8.810 -7.552 1.00 89.94 90 ILE A O 1
ATOM 749 N N . ASP A 1 91 ? 3.793 8.217 -6.137 1.00 91.06 91 ASP A N 1
ATOM 750 C CA . ASP A 1 91 ? 4.874 8.895 -6.847 1.00 91.06 91 ASP A CA 1
ATOM 751 C C . ASP A 1 91 ? 5.452 7.943 -7.901 1.00 91.06 91 ASP A C 1
ATOM 753 O O . ASP A 1 91 ? 5.844 6.814 -7.584 1.00 91.06 91 ASP A O 1
ATOM 757 N N . MET A 1 92 ? 5.463 8.393 -9.157 1.00 88.75 92 MET A N 1
ATOM 758 C CA . MET A 1 92 ? 5.942 7.636 -10.310 1.00 88.75 92 MET A CA 1
ATOM 759 C C . MET A 1 92 ? 6.843 8.514 -11.173 1.00 88.75 92 MET A C 1
ATOM 761 O O . MET A 1 92 ? 6.423 9.575 -11.636 1.00 88.75 92 MET A O 1
ATOM 765 N N . SER A 1 93 ? 8.064 8.049 -11.434 1.00 88.62 93 SER A N 1
ATOM 766 C CA . SER A 1 93 ? 9.007 8.712 -12.340 1.00 88.62 93 SER A CA 1
ATOM 767 C C . SER A 1 93 ? 9.724 7.703 -13.237 1.00 88.62 93 SER A C 1
ATOM 769 O O . SER A 1 93 ? 9.927 6.559 -12.831 1.00 88.62 93 SER A O 1
ATOM 771 N N . ILE A 1 94 ? 10.109 8.151 -14.434 1.00 82.50 94 ILE A N 1
ATOM 772 C CA . ILE A 1 94 ? 10.890 7.416 -15.444 1.00 82.50 94 ILE A CA 1
ATOM 773 C C . ILE A 1 94 ? 12.303 8.004 -15.488 1.00 82.50 94 ILE A C 1
ATOM 775 O O . ILE A 1 94 ? 12.401 9.244 -15.328 1.00 82.50 94 ILE A O 1
#

Sequence (94 aa):
MKIQMRFALDHNKNQKIEKEEVAKFQDLKALDADRSNSLEGRELDELYFEYGEDVWLSGGKTHYRESDGFSQRIRLERVDFEPAGIKMKIDMSI

Solvent-accessible surface area (backbone atoms only — not comparable to full-atom values): 5679 Å² total; per-residue (Å²): 135,85,84,81,73,52,39,28,42,64,83,84,71,75,88,65,86,49,88,85,30,54,48,49,72,68,60,57,56,65,53,29,79,85,66,77,46,43,36,48,61,73,52,20,61,59,31,28,36,51,63,70,89,96,32,75,42,58,25,56,41,82,43,78,45,80,55,98,92,40,59,33,40,41,26,49,60,37,38,37,62,48,100,91,46,77,48,76,43,68,52,74,48,114